Protein AF-A0A9N9IGQ6-F1 (afdb_monomer_lite)

Secondary structure (DSSP, 8-state):
--HHHHIIIIIHHHHHHHT--TTEEEEETTSPPHHHHHHHHHTT--TT---SEEEEETTTEEEEEE----TT--HHHHHHHHHHHHHHHHHHHHHHHHHH----

Foldseek 3Di:
DDPCCCCVPPVVVVVCVVPVDPQKDKDAQVDDAPLNVVVCVVDVDDPPLDFRIFMDRHPHQTAAGHHDDPPPPDPVVVVVNVVSRVVSNVSSVVVVCVVPNDDD

pLDDT: mean 76.98, std 13.42, range [45.66, 94.0]

Radius of gyration: 14.7 Å; chains: 1; bounding box: 30×37×49 Å

Sequence (104 aa):
MDEDTFVHRYCHSILEEIFSTANCKIVWANGESSTSKERRKSDDNKHGRKPDFRELFGEENEFIFGEIKPPRAPNNVINHALVKLGIFMKGSLDSLHKKFGYSP

Organism: NCBI:txid94023

Structure (mmCIF, N/CA/C/O backbone):
data_AF-A0A9N9IGQ6-F1
#
_entry.id   AF-A0A9N9IGQ6-F1
#
loop_
_atom_site.group_PDB
_atom_site.id
_atom_site.type_symbol
_atom_site.label_atom_id
_atom_site.label_alt_id
_atom_site.label_comp_id
_atom_site.label_asym_id
_atom_site.label_entity_id
_atom_site.label_seq_id
_atom_site.pdbx_PDB_ins_code
_atom_site.Cartn_x
_atom_site.Cartn_y
_atom_site.Cartn_z
_atom_site.occupancy
_atom_site.B_iso_or_equiv
_atom_site.auth_seq_id
_atom_site.auth_comp_id
_atom_site.auth_asym_id
_atom_site.auth_atom_id
_atom_site.pdbx_PDB_model_num
ATOM 1 N N . MET A 1 1 ? -0.076 -10.476 -23.089 1.00 54.91 1 MET A N 1
ATOM 2 C CA . MET A 1 1 ? -0.654 -10.162 -21.770 1.00 54.91 1 MET A CA 1
ATOM 3 C C . MET A 1 1 ? -0.135 -8.788 -21.416 1.00 54.91 1 MET A C 1
ATOM 5 O O . MET A 1 1 ? 1.078 -8.623 -21.438 1.00 54.91 1 MET A O 1
ATOM 9 N N . ASP A 1 2 ? -1.018 -7.806 -21.255 1.00 68.50 2 ASP A N 1
ATOM 10 C CA . ASP A 1 2 ? -0.601 -6.483 -20.785 1.00 68.50 2 ASP A CA 1
ATOM 11 C C . ASP A 1 2 ? -0.182 -6.541 -19.304 1.00 68.50 2 ASP A C 1
ATOM 13 O O . ASP A 1 2 ? -0.489 -7.501 -18.588 1.00 68.50 2 ASP A O 1
ATOM 17 N N . GLU A 1 3 ? 0.600 -5.547 -18.888 1.00 62.25 3 GLU A N 1
ATOM 18 C CA . GLU A 1 3 ? 1.160 -5.441 -17.537 1.00 62.25 3 GLU A CA 1
ATOM 19 C C . GLU A 1 3 ? 0.052 -5.404 -16.476 1.00 62.25 3 GLU A C 1
ATOM 21 O O . GLU A 1 3 ? 0.139 -6.121 -15.479 1.00 62.25 3 GLU A O 1
ATOM 26 N N . ASP A 1 4 ? -1.042 -4.693 -16.756 1.00 64.31 4 ASP A N 1
ATOM 27 C CA . ASP A 1 4 ? -2.213 -4.599 -15.880 1.00 64.31 4 ASP A CA 1
ATOM 28 C C . ASP A 1 4 ? -2.849 -5.974 -15.626 1.00 64.31 4 ASP A C 1
ATOM 30 O O . ASP A 1 4 ? -3.181 -6.316 -14.491 1.00 64.31 4 ASP A O 1
ATOM 34 N N . THR A 1 5 ? -2.959 -6.816 -16.654 1.00 65.56 5 THR A N 1
ATOM 35 C CA . THR A 1 5 ? -3.508 -8.174 -16.562 1.00 65.56 5 THR A CA 1
ATOM 36 C C . THR A 1 5 ? -2.588 -9.097 -15.767 1.00 65.56 5 THR A C 1
ATOM 38 O O . THR A 1 5 ? -3.077 -9.927 -14.994 1.00 65.56 5 THR A O 1
ATOM 41 N N . PHE A 1 6 ? -1.267 -8.971 -15.935 1.00 68.44 6 PHE A N 1
ATOM 42 C CA . PHE A 1 6 ? -0.299 -9.745 -15.156 1.00 68.44 6 PHE A CA 1
ATOM 43 C C . PHE A 1 6 ? -0.358 -9.366 -13.671 1.00 68.44 6 PHE A C 1
ATOM 45 O O . PHE A 1 6 ? -0.497 -10.243 -12.815 1.00 68.44 6 PHE A O 1
ATOM 52 N N . VAL A 1 7 ? -0.329 -8.064 -13.376 1.00 69.31 7 VAL A N 1
ATOM 53 C CA . VAL A 1 7 ? -0.391 -7.529 -12.013 1.00 69.31 7 VAL A CA 1
ATOM 54 C C . VAL A 1 7 ? -1.702 -7.925 -11.334 1.00 69.31 7 VAL A C 1
ATOM 56 O O . VAL A 1 7 ? -1.688 -8.485 -10.236 1.00 69.31 7 VAL A O 1
ATOM 59 N N . HIS A 1 8 ? -2.841 -7.724 -11.998 1.00 67.31 8 HIS A N 1
ATOM 60 C CA . HIS A 1 8 ? -4.135 -8.006 -11.387 1.00 67.31 8 HIS A CA 1
ATOM 61 C C . HIS A 1 8 ? -4.430 -9.496 -11.201 1.00 67.31 8 HIS A C 1
ATOM 63 O O . HIS A 1 8 ? -5.105 -9.840 -10.237 1.00 67.31 8 HIS A O 1
ATOM 69 N N . ARG A 1 9 ? -3.961 -10.394 -12.079 1.00 69.88 9 ARG A N 1
ATOM 70 C CA . ARG A 1 9 ? -4.264 -11.834 -11.943 1.00 69.88 9 ARG A CA 1
ATOM 71 C C . ARG A 1 9 ? -3.239 -12.591 -11.108 1.00 69.88 9 ARG A C 1
ATOM 73 O O . ARG A 1 9 ? -3.622 -13.403 -10.267 1.00 69.88 9 ARG A O 1
ATOM 80 N N . TYR A 1 10 ? -1.951 -12.343 -11.332 1.00 79.56 10 TYR A N 1
ATOM 81 C CA . TYR A 1 10 ? -0.893 -13.127 -10.696 1.00 79.56 10 TYR A CA 1
ATOM 82 C C . TYR A 1 10 ? -0.412 -12.490 -9.402 1.00 79.56 10 TYR A C 1
ATOM 84 O O . TYR A 1 10 ? -0.391 -13.163 -8.374 1.00 79.56 10 TYR A O 1
ATOM 92 N N . CYS A 1 11 ? -0.072 -11.197 -9.419 1.00 82.06 11 CYS A N 1
ATOM 93 C CA . CYS A 1 11 ? 0.409 -10.548 -8.202 1.00 82.06 11 CYS A CA 1
ATOM 94 C C . CYS A 1 11 ? -0.686 -10.493 -7.137 1.00 82.06 11 CYS A C 1
ATOM 96 O O . CYS A 1 11 ? -0.381 -10.713 -5.974 1.00 82.06 11 CYS A O 1
ATOM 98 N N . HIS A 1 12 ? -1.951 -10.276 -7.511 1.00 83.94 12 HIS A N 1
ATOM 99 C CA . HIS A 1 12 ? -3.044 -10.259 -6.537 1.00 83.94 12 HIS A CA 1
ATOM 100 C C . HIS A 1 12 ? -3.158 -11.557 -5.737 1.00 83.94 12 HIS A C 1
ATOM 102 O O . HIS A 1 12 ? -3.108 -11.495 -4.515 1.00 83.94 12 HIS A O 1
ATOM 108 N N . SER A 1 13 ? -3.221 -12.709 -6.411 1.00 84.50 13 SER A N 1
ATOM 109 C CA . SER A 1 13 ? -3.359 -14.015 -5.753 1.00 84.50 13 SER A CA 1
ATOM 110 C C . SER A 1 13 ? -2.175 -14.322 -4.827 1.00 84.50 13 SER A C 1
ATOM 112 O O . SER A 1 13 ? -2.361 -14.798 -3.713 1.00 84.50 13 SER A O 1
ATOM 114 N N . ILE A 1 14 ? -0.952 -13.995 -5.265 1.00 87.00 14 ILE A N 1
ATOM 115 C CA . ILE A 1 14 ? 0.265 -14.182 -4.459 1.00 87.00 14 ILE A CA 1
ATOM 116 C C . ILE A 1 14 ? 0.252 -13.268 -3.232 1.00 87.00 14 ILE A C 1
ATOM 118 O O . ILE A 1 14 ? 0.600 -13.695 -2.136 1.00 87.00 14 ILE A O 1
ATOM 122 N N . LEU A 1 15 ? -0.127 -11.999 -3.405 1.00 86.00 15 LEU A N 1
ATOM 123 C CA . LEU A 1 15 ? -0.197 -11.060 -2.292 1.00 86.00 15 LEU A CA 1
ATOM 124 C C . LEU A 1 15 ? -1.285 -11.483 -1.300 1.00 86.00 15 LEU A C 1
ATOM 12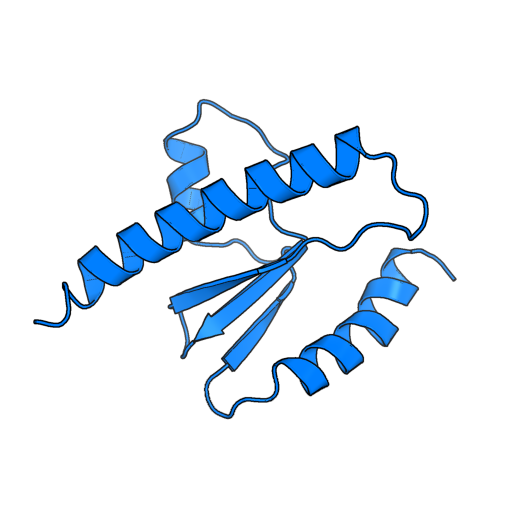6 O O . LEU A 1 15 ? -1.037 -11.433 -0.102 1.00 86.00 15 LEU A O 1
ATOM 130 N N . GLU A 1 16 ? -2.451 -11.931 -1.773 1.00 84.50 16 GLU A N 1
ATOM 131 C CA . GLU A 1 16 ? -3.496 -12.471 -0.897 1.00 84.50 16 GLU A CA 1
ATOM 132 C C . GLU A 1 16 ? -2.992 -13.666 -0.094 1.00 84.50 16 GLU A C 1
ATOM 134 O O . GLU A 1 16 ? -3.239 -13.709 1.101 1.00 84.50 16 GLU A O 1
ATOM 139 N N . GLU A 1 17 ? -2.235 -14.584 -0.697 1.00 86.50 17 GLU A N 1
ATOM 140 C CA . GLU A 1 17 ? -1.636 -15.714 0.020 1.00 86.50 17 GLU A CA 1
ATOM 141 C C . GLU A 1 17 ? -0.615 -15.258 1.078 1.00 86.50 17 GLU A C 1
ATOM 143 O O . GLU A 1 17 ? -0.688 -15.686 2.230 1.00 86.50 17 GLU A O 1
ATOM 148 N N . ILE A 1 18 ? 0.303 -14.351 0.721 1.00 84.62 18 ILE A N 1
ATOM 149 C CA . ILE A 1 18 ? 1.344 -13.834 1.631 1.00 84.62 18 ILE A CA 1
ATOM 150 C C . ILE A 1 18 ? 0.730 -13.079 2.815 1.00 84.62 18 ILE A C 1
ATOM 152 O O . ILE A 1 18 ? 1.192 -13.218 3.947 1.00 84.62 18 ILE A O 1
ATOM 156 N N . PHE A 1 19 ? -0.298 -12.274 2.551 1.00 79.38 19 PHE A N 1
ATOM 157 C CA . PHE A 1 19 ? -0.943 -11.407 3.534 1.00 79.38 19 PHE A CA 1
ATOM 158 C C . PHE A 1 19 ? -2.270 -11.978 4.052 1.00 79.38 19 PHE A C 1
ATOM 160 O O . PHE A 1 19 ? -3.050 -11.252 4.670 1.00 79.38 19 PHE A O 1
ATOM 167 N N . SER A 1 20 ? -2.530 -13.275 3.844 1.00 71.62 20 SER A N 1
ATOM 168 C CA . SER A 1 20 ? -3.749 -13.962 4.291 1.00 71.62 20 SER A CA 1
ATOM 169 C C . SER A 1 20 ? -3.793 -14.053 5.821 1.00 71.62 20 SER A C 1
ATOM 171 O O . SER A 1 20 ? -3.518 -15.090 6.426 1.00 71.62 20 SER A O 1
ATOM 173 N N . THR A 1 21 ? -4.179 -12.953 6.460 1.00 71.06 21 THR A N 1
ATO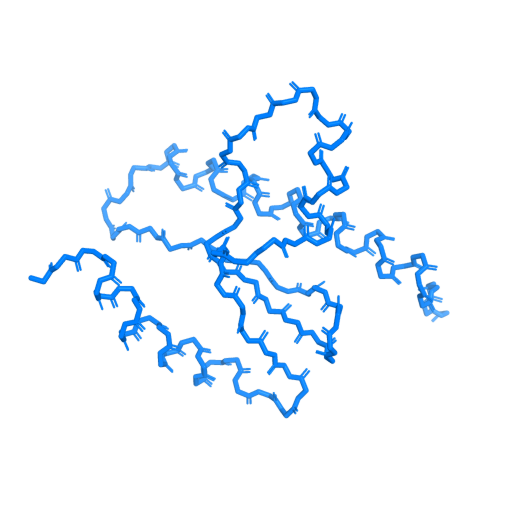M 174 C CA . THR A 1 21 ? -4.475 -12.861 7.888 1.00 71.06 21 THR A CA 1
ATOM 175 C C . THR A 1 21 ? -5.933 -12.449 8.050 1.00 71.06 21 THR A C 1
ATOM 177 O O . THR A 1 21 ? -6.414 -11.575 7.335 1.00 71.06 21 THR A O 1
ATOM 180 N N . ALA A 1 22 ? -6.643 -13.046 9.013 1.00 67.44 22 ALA A N 1
ATOM 181 C CA . ALA A 1 22 ? -8.100 -12.925 9.166 1.00 67.44 22 ALA A CA 1
ATOM 182 C C . ALA A 1 22 ? -8.647 -11.484 9.297 1.00 67.44 22 ALA A C 1
ATOM 184 O O . ALA A 1 22 ? -9.845 -11.277 9.135 1.00 67.44 22 ALA A O 1
ATOM 185 N N . ASN A 1 23 ? -7.787 -10.496 9.564 1.00 79.31 23 ASN A N 1
ATOM 186 C CA . ASN A 1 23 ? -8.164 -9.097 9.776 1.00 79.31 23 ASN A CA 1
ATOM 187 C C . ASN A 1 23 ? -7.490 -8.130 8.793 1.00 79.31 23 ASN A C 1
ATOM 189 O O . ASN A 1 23 ? -7.468 -6.925 9.052 1.00 79.31 23 ASN A O 1
ATOM 193 N N . CYS A 1 24 ? -6.925 -8.649 7.704 1.00 81.25 24 CYS A N 1
ATOM 194 C CA . CYS A 1 24 ? -6.200 -7.864 6.722 1.00 81.25 24 CYS A CA 1
ATOM 195 C C . CYS A 1 24 ? -6.890 -7.878 5.358 1.00 81.25 24 CYS A C 1
ATOM 197 O O . CYS A 1 24 ? -7.379 -8.910 4.903 1.00 81.25 24 CYS A O 1
ATOM 199 N N . LYS A 1 25 ? -6.914 -6.725 4.684 1.00 86.06 25 LYS A N 1
ATOM 200 C CA . LYS A 1 25 ? -7.474 -6.590 3.335 1.00 86.06 25 LYS A CA 1
ATOM 201 C C . LYS A 1 25 ? -6.534 -5.831 2.416 1.00 86.06 25 LYS A C 1
ATOM 203 O O . LYS A 1 25 ? -6.182 -4.684 2.691 1.00 86.06 25 LYS A O 1
ATOM 208 N N . ILE A 1 26 ? -6.229 -6.425 1.267 1.00 87.25 26 ILE A N 1
ATOM 209 C CA . ILE A 1 26 ? -5.485 -5.763 0.195 1.00 87.25 26 ILE A CA 1
ATOM 210 C C . ILE A 1 26 ? -6.421 -4.843 -0.590 1.00 87.25 26 ILE A C 1
ATOM 212 O O . ILE A 1 26 ? -7.513 -5.226 -1.015 1.00 87.25 26 ILE A O 1
ATOM 216 N N . VAL A 1 27 ? -5.976 -3.610 -0.809 1.00 85.56 27 VAL A N 1
ATOM 217 C CA . VAL A 1 27 ? -6.671 -2.593 -1.594 1.00 85.56 27 VAL A CA 1
ATOM 218 C C . VAL A 1 27 ? -5.717 -2.033 -2.641 1.00 85.56 27 VAL A C 1
ATOM 220 O O . VAL A 1 27 ? -4.717 -1.389 -2.324 1.00 85.56 27 VAL A O 1
ATOM 223 N N . TRP A 1 28 ? -6.057 -2.240 -3.909 1.00 85.44 28 TRP A N 1
ATOM 224 C CA . TRP A 1 28 ? -5.356 -1.634 -5.037 1.00 85.44 28 TRP A CA 1
ATOM 225 C C . TRP A 1 28 ? -5.597 -0.121 -5.085 1.00 85.44 28 TRP A C 1
ATOM 227 O O . TRP A 1 28 ? -6.683 0.375 -4.763 1.00 85.44 28 TRP A O 1
ATOM 237 N N . ALA A 1 29 ? -4.596 0.643 -5.517 1.00 69.56 29 ALA A N 1
ATOM 238 C CA . ALA A 1 29 ? -4.618 2.107 -5.473 1.00 69.56 29 ALA A CA 1
ATOM 239 C C . ALA A 1 29 ? -5.543 2.805 -6.484 1.00 69.56 29 ALA A C 1
ATOM 241 O O . ALA A 1 29 ? -5.590 4.041 -6.555 1.00 69.56 29 ALA A O 1
ATOM 242 N N . ASN A 1 30 ? -6.354 2.014 -7.181 1.00 63.50 30 ASN A N 1
ATOM 243 C CA . ASN A 1 30 ? -7.491 2.469 -7.973 1.00 63.50 30 ASN A CA 1
ATOM 244 C C . ASN A 1 30 ? -8.568 3.112 -7.069 1.00 63.50 30 ASN A C 1
ATOM 246 O O . ASN A 1 30 ? -9.345 3.943 -7.533 1.00 63.50 30 ASN A O 1
ATOM 250 N N . GLY A 1 31 ? -8.575 2.792 -5.765 1.00 53.66 31 GLY A N 1
ATOM 251 C CA . GLY A 1 31 ? -9.419 3.428 -4.749 1.00 53.66 31 GLY A CA 1
ATOM 252 C C . GLY A 1 31 ? -8.721 4.577 -4.011 1.00 53.66 31 GLY A C 1
ATOM 253 O O . GLY A 1 31 ? -7.564 4.469 -3.587 1.00 53.66 31 GLY A O 1
ATOM 254 N N . GLU A 1 32 ? -9.425 5.692 -3.805 1.00 52.84 32 GLU A N 1
ATOM 255 C CA . GLU A 1 32 ? -8.915 6.804 -2.998 1.00 52.84 32 GLU A CA 1
ATOM 256 C C . GLU A 1 32 ? -8.557 6.351 -1.565 1.00 52.84 32 GLU A C 1
ATOM 258 O O . GLU A 1 32 ? -9.332 5.663 -0.910 1.00 52.84 32 GLU A O 1
ATOM 263 N N . SER A 1 33 ? -7.364 6.712 -1.082 1.00 54.00 33 SER A N 1
ATOM 264 C CA . SER A 1 33 ? -6.928 6.532 0.316 1.00 54.00 33 SER A CA 1
ATOM 265 C C . SER A 1 33 ? -7.131 7.836 1.085 1.00 54.00 33 SER A C 1
ATOM 267 O O . SER A 1 33 ? -6.841 8.912 0.548 1.00 54.00 33 SER A O 1
ATOM 269 N N . SER A 1 34 ? -7.608 7.752 2.329 1.00 59.53 34 SER A N 1
ATOM 270 C CA . SER A 1 34 ? -7.719 8.882 3.263 1.00 59.53 34 SER A CA 1
ATOM 271 C C . SER A 1 34 ? -6.342 9.474 3.579 1.00 59.53 34 SER A C 1
ATOM 273 O O . SER A 1 34 ? -6.141 10.676 3.418 1.00 59.53 34 SER A O 1
ATOM 275 N N . THR A 1 35 ? -5.351 8.635 3.871 1.00 58.81 35 THR A N 1
ATOM 276 C CA . THR A 1 35 ? -3.955 9.019 4.149 1.00 58.81 35 THR A CA 1
ATOM 277 C C . THR A 1 35 ? -3.273 9.622 2.919 1.00 58.81 35 THR A C 1
ATOM 279 O O . TH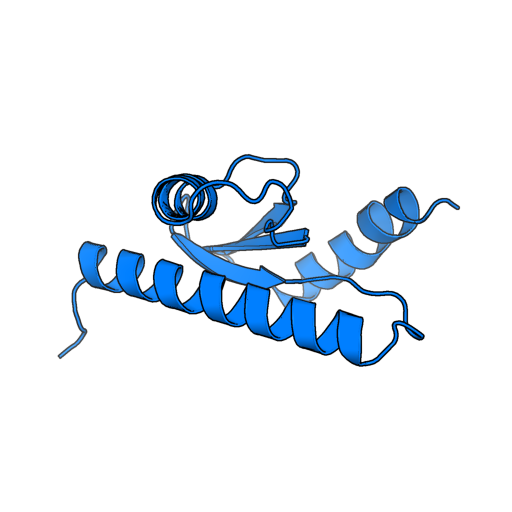R A 1 35 ? -2.528 10.600 3.010 1.00 58.81 35 THR A O 1
ATOM 282 N N . SER A 1 36 ? -3.583 9.105 1.725 1.00 56.38 36 SER A N 1
ATOM 283 C CA . SER A 1 36 ? -3.176 9.713 0.452 1.00 56.38 36 SER A CA 1
ATOM 284 C C . SER A 1 36 ? -3.857 11.064 0.208 1.00 56.38 36 SER A C 1
ATOM 286 O O . SER A 1 36 ? -3.237 11.964 -0.357 1.00 56.38 36 SER A O 1
ATOM 288 N N . LYS A 1 37 ? -5.123 11.247 0.610 1.00 62.19 37 LYS A N 1
ATOM 289 C CA . LYS A 1 37 ? -5.819 12.543 0.519 1.00 62.19 37 LYS A CA 1
ATOM 290 C C . LYS A 1 37 ? -5.225 13.571 1.477 1.00 62.19 37 LYS A C 1
ATOM 292 O O . LYS A 1 37 ? -4.970 14.692 1.049 1.00 62.19 37 LYS A O 1
ATOM 297 N N . GLU A 1 38 ? -4.988 13.207 2.733 1.00 60.09 38 GLU A N 1
ATOM 298 C CA . GLU A 1 38 ? -4.421 14.118 3.734 1.00 60.09 38 GLU A CA 1
ATOM 299 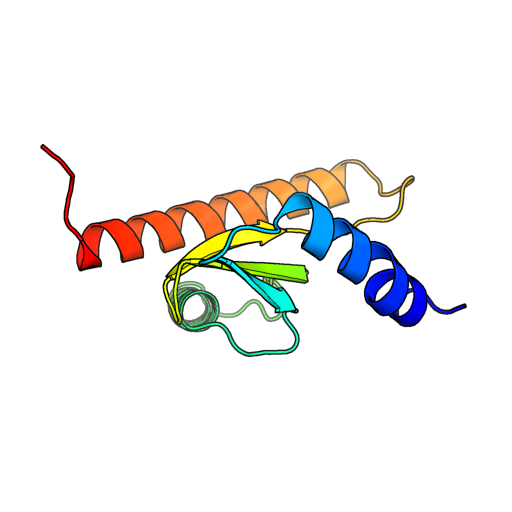C C . GLU A 1 38 ? -3.024 14.590 3.338 1.00 60.09 38 GLU A C 1
ATOM 301 O O . GLU A 1 38 ? -2.741 15.784 3.383 1.00 60.09 38 GLU A O 1
ATOM 306 N N . ARG A 1 39 ? -2.184 13.690 2.819 1.00 59.53 39 ARG A N 1
ATOM 307 C CA . ARG A 1 39 ? -0.853 14.071 2.331 1.00 59.53 39 ARG A CA 1
ATOM 308 C C . ARG A 1 39 ? -0.847 14.877 1.044 1.00 59.53 39 ARG A C 1
ATOM 310 O O . ARG A 1 39 ? 0.017 15.730 0.873 1.00 59.53 39 ARG A O 1
ATOM 317 N N . ARG A 1 40 ? -1.810 14.649 0.146 1.00 56.03 40 ARG A N 1
ATOM 318 C CA . ARG A 1 40 ? -1.999 15.507 -1.036 1.00 56.03 40 ARG A CA 1
ATOM 319 C C . ARG A 1 40 ? -2.345 16.949 -0.661 1.00 56.03 40 ARG A C 1
ATOM 321 O O . ARG A 1 40 ? -2.100 17.832 -1.468 1.00 56.03 40 ARG A O 1
ATOM 328 N N . LYS A 1 41 ? -2.920 17.183 0.523 1.00 55.75 41 LYS A N 1
ATOM 329 C CA . LYS A 1 41 ? -3.203 18.536 1.024 1.00 55.75 41 LYS A CA 1
ATOM 330 C C . LYS A 1 41 ? -1.978 19.209 1.646 1.00 55.75 41 LYS A C 1
ATOM 332 O O . LYS A 1 41 ? -1.936 20.430 1.668 1.00 55.75 41 LYS A O 1
ATOM 337 N N . SER A 1 42 ? -1.019 18.440 2.172 1.00 55.44 42 SER A N 1
ATOM 338 C CA . SER A 1 42 ? 0.185 18.985 2.818 1.00 55.44 42 SER A CA 1
ATOM 339 C C . SER A 1 42 ? 1.351 19.229 1.857 1.00 55.44 42 SER A C 1
ATOM 341 O O . SER A 1 42 ? 2.186 20.079 2.133 1.00 55.44 42 SER A O 1
ATOM 343 N N . ASP A 1 43 ? 1.432 18.467 0.764 1.00 51.69 43 ASP A N 1
ATOM 344 C CA . ASP A 1 43 ? 2.396 18.688 -0.319 1.00 51.69 43 ASP A CA 1
ATOM 345 C C . ASP A 1 43 ? 1.663 19.367 -1.481 1.00 51.69 43 ASP A C 1
ATOM 347 O O . ASP A 1 43 ? 0.784 18.738 -2.069 1.00 51.69 43 ASP A O 1
ATOM 351 N N . ASP A 1 44 ? 2.030 20.610 -1.813 1.00 49.44 44 ASP A N 1
ATOM 352 C CA . ASP A 1 44 ? 1.523 21.443 -2.924 1.00 49.44 44 ASP A CA 1
ATOM 353 C C . ASP A 1 44 ? 1.543 20.721 -4.295 1.00 49.44 44 ASP A C 1
ATOM 355 O O . ASP A 1 44 ? 2.358 20.991 -5.174 1.00 49.44 44 ASP A O 1
ATOM 359 N N . ASN A 1 45 ? 0.615 19.786 -4.505 1.00 46.12 45 ASN A N 1
ATOM 360 C CA . ASN A 1 45 ? 0.404 19.014 -5.726 1.00 46.12 45 ASN A CA 1
ATOM 361 C C . ASN A 1 45 ? 1.612 18.221 -6.258 1.00 46.12 45 ASN A C 1
ATOM 363 O O . ASN A 1 45 ? 2.400 18.706 -7.066 1.00 46.12 45 ASN A O 1
ATOM 367 N N . LYS A 1 46 ? 1.606 16.900 -6.025 1.00 49.88 46 LYS A N 1
ATOM 368 C CA . LYS A 1 46 ? 2.037 15.935 -7.059 1.00 49.88 46 LYS A CA 1
ATOM 369 C C . LYS A 1 46 ? 1.039 14.782 -7.186 1.00 49.88 46 LYS A C 1
ATOM 371 O O . LYS A 1 46 ? 1.092 13.796 -6.448 1.00 49.88 46 LYS A O 1
ATOM 376 N N . HIS A 1 47 ? 0.134 14.909 -8.162 1.00 45.66 47 HIS A N 1
ATOM 377 C CA . HIS A 1 47 ? -0.508 13.767 -8.821 1.00 45.66 47 HIS A CA 1
ATOM 378 C C . HIS A 1 47 ? 0.601 12.777 -9.223 1.00 45.66 47 HIS A C 1
ATOM 380 O O . HIS A 1 47 ? 1.468 13.129 -10.014 1.00 45.66 47 HIS A O 1
ATOM 386 N N . GLY A 1 48 ? 0.634 11.581 -8.627 1.00 49.81 48 GLY A N 1
ATOM 387 C CA . GLY A 1 48 ? 1.637 10.552 -8.955 1.00 49.81 48 GLY A CA 1
ATOM 388 C C . GLY A 1 48 ? 2.235 9.805 -7.762 1.00 49.81 48 GLY A C 1
ATOM 389 O O . GLY A 1 48 ? 2.905 8.792 -7.937 1.00 49.81 48 GLY A O 1
ATOM 390 N N . ARG A 1 49 ? 1.972 10.245 -6.530 1.00 62.62 49 ARG A N 1
ATOM 391 C CA . ARG A 1 49 ? 2.416 9.537 -5.322 1.00 62.62 49 ARG A CA 1
ATOM 392 C C . ARG A 1 49 ? 1.304 8.663 -4.753 1.00 62.62 49 ARG A C 1
ATOM 394 O O . ARG A 1 49 ? 0.876 8.894 -3.636 1.00 62.62 49 ARG A O 1
ATOM 401 N N . LYS A 1 50 ? 0.775 7.702 -5.500 1.00 76.88 50 LYS A N 1
ATOM 402 C CA . LYS A 1 50 ? 0.003 6.620 -4.868 1.00 76.88 50 LYS A CA 1
ATOM 403 C C . LYS A 1 50 ? 0.905 5.383 -4.771 1.00 76.88 50 LYS A C 1
ATOM 405 O O . LYS A 1 50 ? 1.747 5.228 -5.660 1.00 76.88 50 LYS A O 1
ATOM 410 N N . PRO A 1 51 ? 0.811 4.594 -3.686 1.00 85.00 51 PRO A N 1
ATOM 411 C CA . PRO A 1 51 ? 1.320 3.223 -3.686 1.00 85.00 51 PRO A CA 1
ATOM 412 C C . PRO A 1 51 ? 0.591 2.420 -4.779 1.00 85.00 51 PRO A C 1
ATOM 414 O O . PRO A 1 51 ? -0.471 2.867 -5.196 1.00 85.00 51 PRO A O 1
ATOM 417 N N . ASP A 1 52 ? 1.082 1.267 -5.228 1.00 85.62 52 ASP A N 1
ATOM 418 C CA . ASP A 1 52 ? 0.328 0.401 -6.158 1.00 85.62 52 ASP A CA 1
ATOM 419 C C . ASP A 1 52 ? -0.780 -0.364 -5.411 1.00 85.62 52 ASP A C 1
ATOM 421 O O . ASP A 1 52 ? -1.912 -0.498 -5.886 1.00 85.62 52 ASP A O 1
ATOM 425 N N . PHE A 1 53 ? -0.489 -0.783 -4.178 1.00 86.38 53 PHE A N 1
ATOM 426 C CA . PHE A 1 53 ? -1.465 -1.361 -3.260 1.00 86.38 53 PHE A CA 1
ATOM 427 C C . PHE A 1 53 ? -1.188 -0.956 -1.812 1.00 86.38 53 PHE A C 1
ATOM 429 O O . PHE A 1 53 ? -0.105 -0.484 -1.453 1.00 86.38 53 PHE A O 1
ATOM 436 N N . ARG A 1 54 ? -2.194 -1.149 -0.968 1.00 88.38 54 ARG A N 1
ATOM 437 C CA . ARG A 1 54 ? -2.107 -0.997 0.481 1.00 88.38 54 ARG A CA 1
ATOM 438 C C . ARG A 1 54 ? -2.842 -2.130 1.172 1.00 88.38 54 ARG A C 1
ATOM 440 O O . ARG A 1 54 ? -3.753 -2.712 0.591 1.00 88.38 54 ARG A O 1
ATOM 447 N N . GLU A 1 55 ? -2.476 -2.397 2.409 1.00 87.12 55 GLU A N 1
ATOM 448 C CA . GLU A 1 55 ? -3.159 -3.354 3.265 1.00 87.12 55 GLU A CA 1
ATOM 449 C C . GLU A 1 55 ? -3.821 -2.618 4.422 1.00 87.12 55 GLU A C 1
ATOM 451 O O . GLU A 1 55 ? -3.216 -1.746 5.057 1.00 87.12 55 GLU A O 1
ATOM 456 N N . LEU A 1 56 ? -5.079 -2.962 4.661 1.00 87.62 56 LEU A N 1
ATOM 457 C CA . LEU A 1 56 ? -5.878 -2.451 5.759 1.00 87.62 56 LEU A CA 1
ATOM 458 C C . LEU A 1 56 ? -5.923 -3.494 6.864 1.00 87.62 56 LEU A C 1
ATOM 460 O O . LEU A 1 56 ? -6.273 -4.636 6.592 1.00 87.62 56 LEU A O 1
ATOM 464 N N . PHE A 1 57 ? -5.626 -3.082 8.091 1.00 83.44 57 PHE A N 1
ATOM 465 C CA . PHE A 1 57 ? -5.947 -3.829 9.297 1.00 83.44 57 PHE A CA 1
ATOM 466 C C . PHE A 1 57 ? -7.317 -3.374 9.828 1.00 83.44 57 PHE A C 1
ATOM 468 O O . PHE A 1 57 ? -7.532 -2.196 10.143 1.00 83.44 57 PHE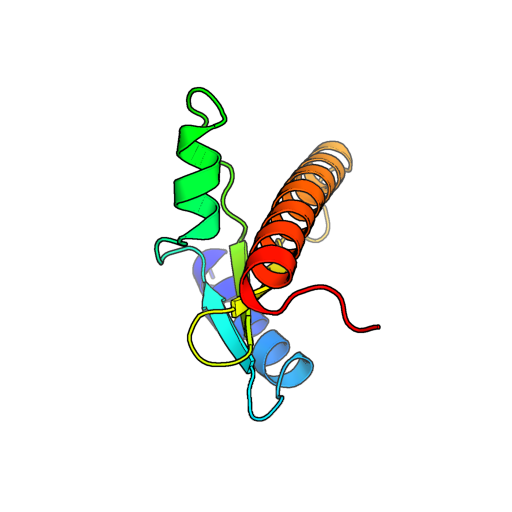 A O 1
ATOM 475 N N . GLY A 1 58 ? -8.270 -4.299 9.916 1.00 82.12 58 GLY A N 1
ATOM 476 C CA . GLY A 1 58 ? -9.683 -3.948 10.071 1.00 82.12 58 GLY A CA 1
ATOM 477 C C . GLY A 1 58 ? -10.223 -3.218 8.831 1.00 82.12 58 GLY A C 1
ATOM 478 O O . GLY A 1 58 ? -9.781 -3.472 7.713 1.00 82.12 58 GLY A O 1
ATOM 479 N N . GLU A 1 59 ? -11.184 -2.305 9.007 1.00 74.19 59 GLU A N 1
ATOM 480 C CA . GLU A 1 59 ? -11.867 -1.667 7.864 1.00 74.19 59 GLU A CA 1
ATOM 481 C C . GLU A 1 59 ? -11.160 -0.422 7.300 1.00 74.19 59 GLU A C 1
ATOM 483 O O . GLU A 1 59 ? -11.401 -0.045 6.155 1.00 74.19 59 GLU A O 1
ATOM 488 N N . GLU A 1 60 ? -10.278 0.224 8.070 1.00 79.44 60 GLU A N 1
ATOM 489 C CA . GLU A 1 60 ? -9.810 1.583 7.743 1.00 79.44 60 GLU A CA 1
ATOM 490 C C . GLU A 1 60 ? -8.347 1.890 8.097 1.00 79.44 60 GLU A C 1
ATOM 492 O O . GLU A 1 60 ? -7.831 2.936 7.701 1.00 79.44 60 GLU A O 1
ATOM 497 N N . ASN A 1 61 ? -7.653 1.010 8.824 1.00 85.44 61 ASN A N 1
ATOM 498 C CA . ASN A 1 61 ? -6.306 1.303 9.316 1.00 85.44 61 ASN A CA 1
ATOM 499 C C . ASN A 1 61 ? -5.258 0.823 8.309 1.00 85.44 61 ASN A C 1
ATOM 501 O O . ASN A 1 61 ? -4.951 -0.362 8.240 1.00 85.44 61 ASN A O 1
ATOM 505 N N . GLU A 1 62 ? -4.699 1.739 7.524 1.00 86.88 62 GLU A N 1
ATOM 506 C CA . GLU A 1 62 ? -3.625 1.411 6.584 1.00 86.88 62 GLU A CA 1
ATOM 507 C C . GLU A 1 62 ? -2.342 1.035 7.346 1.00 86.88 62 GLU A C 1
ATOM 509 O O . GLU A 1 62 ? -1.841 1.816 8.158 1.00 86.88 62 GLU A O 1
ATOM 514 N N . PHE A 1 63 ? -1.795 -0.154 7.092 1.00 81.44 63 PHE A N 1
ATOM 515 C CA . PHE A 1 63 ? -0.611 -0.648 7.808 1.00 81.44 63 PHE A CA 1
ATOM 516 C C . PHE A 1 63 ? 0.557 -0.985 6.873 1.00 81.44 63 PHE A C 1
ATOM 518 O O . PHE A 1 63 ? 1.702 -0.657 7.182 1.00 81.44 63 PHE A O 1
ATOM 525 N N . ILE A 1 64 ? 0.281 -1.558 5.697 1.00 87.38 64 ILE A N 1
ATOM 526 C CA . ILE A 1 64 ? 1.298 -1.894 4.688 1.00 87.38 64 ILE A CA 1
ATOM 527 C C . ILE A 1 64 ? 1.009 -1.147 3.387 1.00 87.38 64 ILE A C 1
ATOM 529 O O . ILE A 1 64 ? -0.139 -0.919 3.009 1.00 87.38 64 ILE A O 1
ATOM 533 N N . PHE A 1 65 ? 2.077 -0.767 2.690 1.00 88.69 65 PHE A N 1
ATOM 534 C CA . PHE A 1 65 ? 2.041 -0.118 1.385 1.00 88.69 65 PHE A CA 1
ATOM 535 C C . PHE A 1 65 ? 3.050 -0.804 0.473 1.00 88.69 65 PHE A C 1
ATOM 537 O O . PHE A 1 65 ? 4.168 -1.086 0.908 1.00 88.69 65 PHE A O 1
ATOM 544 N N . GLY A 1 66 ? 2.682 -1.032 -0.784 1.00 89.31 66 GLY A N 1
ATOM 545 C CA . GLY A 1 66 ? 3.535 -1.741 -1.727 1.00 89.31 66 GLY A CA 1
ATOM 546 C C . GLY A 1 66 ? 3.582 -1.109 -3.108 1.00 89.31 66 GLY A C 1
ATOM 547 O O . GLY A 1 66 ? 2.657 -0.427 -3.546 1.00 89.31 66 GLY A O 1
ATOM 548 N N . GLU A 1 67 ? 4.703 -1.349 -3.778 1.00 89.31 67 GLU A N 1
ATOM 549 C CA . GLU A 1 67 ? 4.968 -0.976 -5.162 1.00 89.31 67 GLU A CA 1
ATOM 550 C C . GLU A 1 67 ? 5.387 -2.226 -5.921 1.00 89.31 67 GLU A C 1
ATOM 552 O O . GLU A 1 67 ? 6.248 -2.976 -5.459 1.00 89.31 67 GLU A O 1
ATOM 557 N N . ILE A 1 68 ? 4.819 -2.421 -7.101 1.00 86.44 68 ILE A N 1
ATOM 558 C CA . ILE A 1 68 ? 5.208 -3.479 -8.022 1.00 86.44 68 ILE A CA 1
ATOM 559 C C . ILE A 1 68 ? 6.063 -2.828 -9.102 1.00 86.44 68 ILE A C 1
ATOM 561 O O . ILE A 1 68 ? 5.740 -1.761 -9.632 1.00 86.44 68 ILE A O 1
ATOM 565 N N . LYS A 1 69 ? 7.215 -3.433 -9.384 1.00 86.88 69 LYS A N 1
ATOM 566 C CA . LYS A 1 69 ? 8.143 -2.957 -10.409 1.00 86.88 69 LYS A CA 1
ATOM 567 C C . LYS A 1 69 ? 8.599 -4.126 -11.276 1.00 86.88 69 LYS A C 1
ATOM 569 O O . LYS A 1 69 ? 8.749 -5.234 -10.758 1.00 86.88 69 LYS A O 1
ATOM 574 N N . PRO A 1 70 ? 8.861 -3.893 -12.573 1.00 84.19 70 PRO A N 1
ATOM 575 C CA . PRO A 1 70 ? 9.433 -4.917 -13.433 1.00 84.19 70 PRO A CA 1
ATOM 576 C C . PRO A 1 70 ? 10.766 -5.444 -12.875 1.00 84.19 70 PRO A C 1
ATOM 578 O O . PRO A 1 70 ? 11.531 -4.663 -12.305 1.00 84.19 70 PRO A O 1
ATOM 581 N N . PRO A 1 71 ? 11.130 -6.718 -13.120 1.00 81.88 71 PRO A N 1
ATOM 582 C CA . PRO A 1 71 ? 12.376 -7.311 -12.614 1.00 81.88 71 PRO A CA 1
ATOM 583 C C . PRO A 1 71 ? 13.662 -6.576 -13.020 1.00 81.88 71 PRO A C 1
ATOM 585 O O . PRO A 1 71 ? 14.702 -6.747 -12.396 1.00 81.88 71 PRO A O 1
ATOM 588 N N . ARG A 1 72 ? 13.606 -5.778 -14.094 1.00 88.06 72 ARG A N 1
ATOM 589 C CA . ARG A 1 72 ? 14.731 -4.994 -14.630 1.00 88.06 72 ARG A CA 1
ATOM 590 C C . ARG A 1 72 ? 14.536 -3.488 -14.452 1.00 88.06 72 ARG A C 1
ATOM 592 O O . ARG A 1 72 ? 15.120 -2.704 -15.197 1.00 88.06 72 ARG A O 1
ATOM 599 N N . ALA A 1 73 ? 13.682 -3.080 -13.513 1.00 88.19 73 ALA A N 1
ATOM 600 C CA . ALA A 1 73 ? 13.506 -1.674 -13.192 1.00 88.19 73 ALA A CA 1
ATOM 601 C C . ALA A 1 73 ? 14.860 -1.061 -12.783 1.00 88.19 73 ALA A C 1
ATOM 603 O O . ALA A 1 73 ? 15.587 -1.667 -11.993 1.00 88.19 73 ALA A O 1
ATOM 604 N N . PRO A 1 74 ? 15.227 0.124 -13.299 1.00 94.00 74 PRO A N 1
ATOM 605 C CA . PRO A 1 74 ? 16.498 0.725 -12.935 1.00 94.00 74 PRO A CA 1
ATOM 606 C C . PRO A 1 74 ? 16.502 1.183 -11.466 1.00 94.00 74 PRO A C 1
ATOM 608 O O . PRO A 1 74 ? 15.469 1.559 -10.906 1.00 94.00 74 PRO A O 1
ATOM 611 N N . ASN A 1 75 ? 17.681 1.202 -10.839 1.00 93.38 75 ASN A N 1
ATOM 612 C CA . ASN A 1 75 ? 17.828 1.479 -9.402 1.00 93.38 75 ASN A CA 1
ATOM 613 C C . ASN A 1 75 ? 17.244 2.830 -8.967 1.00 93.38 75 ASN A C 1
ATOM 615 O O . ASN A 1 75 ? 16.723 2.947 -7.863 1.00 93.38 75 ASN A O 1
ATOM 619 N N . ASN A 1 76 ? 17.299 3.856 -9.818 1.00 92.00 76 ASN A N 1
ATOM 620 C CA . ASN A 1 76 ? 16.699 5.156 -9.510 1.00 92.00 76 ASN A CA 1
ATOM 621 C C . ASN A 1 76 ? 15.169 5.068 -9.356 1.00 92.00 76 ASN A C 1
ATOM 623 O O . ASN A 1 76 ? 14.61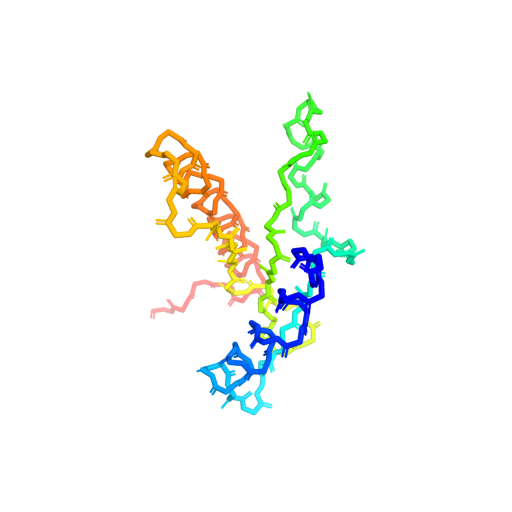3 5.736 -8.487 1.00 92.00 76 ASN A O 1
ATOM 627 N N . VAL A 1 77 ? 14.499 4.223 -10.148 1.00 88.19 77 VAL A N 1
ATOM 628 C CA . VAL A 1 77 ? 13.054 3.970 -10.058 1.00 88.19 77 VAL A CA 1
ATOM 629 C C . VAL A 1 77 ? 12.727 3.235 -8.760 1.00 88.19 77 VAL A C 1
ATOM 631 O O . VAL A 1 77 ? 11.811 3.639 -8.044 1.00 88.19 77 VAL A O 1
ATOM 634 N N . ILE A 1 78 ? 13.508 2.205 -8.421 1.00 90.12 78 ILE A N 1
ATOM 635 C CA . ILE A 1 78 ? 13.347 1.442 -7.175 1.00 90.12 78 ILE A CA 1
ATOM 636 C C . ILE A 1 78 ? 13.552 2.355 -5.960 1.00 90.12 78 ILE A C 1
ATOM 638 O O . ILE A 1 78 ? 12.696 2.421 -5.082 1.00 90.12 78 ILE A O 1
ATOM 642 N N . ASN A 1 79 ? 14.637 3.131 -5.936 1.00 91.12 79 ASN A N 1
ATOM 643 C CA . ASN A 1 79 ? 14.937 4.051 -4.838 1.00 91.12 79 ASN A CA 1
ATOM 644 C C . ASN A 1 79 ? 13.843 5.110 -4.667 1.00 91.12 79 ASN A C 1
ATOM 646 O O . ASN A 1 79 ? 13.448 5.420 -3.543 1.00 91.12 79 ASN A O 1
ATOM 650 N N . HIS A 1 80 ? 13.312 5.642 -5.771 1.00 88.38 80 HIS A N 1
ATOM 651 C CA . HIS A 1 80 ? 12.198 6.584 -5.716 1.00 88.38 80 HIS A CA 1
ATOM 652 C C . HIS A 1 80 ? 10.935 5.946 -5.118 1.00 88.38 80 HIS A C 1
ATOM 654 O O . HIS A 1 80 ? 10.264 6.564 -4.288 1.00 88.38 80 HIS A O 1
ATOM 660 N N . ALA A 1 81 ? 10.629 4.702 -5.502 1.00 88.88 81 ALA A N 1
ATOM 661 C CA . ALA A 1 81 ? 9.516 3.937 -4.950 1.00 88.88 81 ALA A CA 1
ATOM 662 C C . ALA A 1 81 ? 9.686 3.690 -3.440 1.00 88.88 81 ALA A C 1
ATOM 664 O O . ALA A 1 81 ? 8.751 3.931 -2.679 1.00 88.88 81 ALA A O 1
ATOM 665 N N . LEU A 1 82 ? 10.886 3.318 -2.987 1.00 90.44 82 LEU A N 1
ATOM 666 C CA . LEU A 1 82 ? 11.184 3.102 -1.566 1.00 90.44 82 LEU A CA 1
ATOM 667 C C . LEU A 1 82 ? 11.024 4.378 -0.731 1.00 90.44 82 LEU A C 1
ATOM 669 O O . LEU A 1 82 ? 10.377 4.349 0.314 1.00 90.44 82 LEU A O 1
ATOM 673 N N . VAL A 1 83 ? 11.546 5.516 -1.204 1.00 90.06 83 VAL A N 1
ATOM 674 C CA . VAL A 1 83 ? 11.365 6.811 -0.520 1.00 90.06 83 VAL A CA 1
ATOM 675 C C . VAL A 1 83 ? 9.881 7.172 -0.431 1.00 90.06 83 VAL A C 1
ATOM 677 O O . VAL A 1 83 ? 9.406 7.595 0.624 1.00 90.06 83 VAL A O 1
ATOM 680 N N . LYS A 1 84 ? 9.128 6.967 -1.518 1.00 86.69 84 LYS A N 1
ATOM 681 C CA . LYS A 1 84 ? 7.676 7.181 -1.544 1.00 86.69 84 LYS A CA 1
ATOM 682 C C . LYS A 1 84 ? 6.964 6.308 -0.502 1.00 86.69 84 LYS A C 1
ATOM 684 O O . LYS A 1 84 ? 6.169 6.838 0.273 1.00 86.69 84 LYS A O 1
ATOM 689 N N . LEU A 1 85 ? 7.262 5.008 -0.454 1.00 89.12 85 LEU A N 1
ATOM 690 C CA . LEU A 1 85 ? 6.679 4.074 0.515 1.00 89.12 85 LEU A CA 1
ATOM 691 C C . LEU A 1 85 ? 7.016 4.454 1.960 1.00 89.12 85 LEU A C 1
ATOM 693 O O . LEU A 1 85 ? 6.116 4.498 2.796 1.00 89.12 85 LEU A O 1
ATOM 697 N N . GLY A 1 86 ? 8.271 4.816 2.240 1.00 88.38 86 GLY A N 1
ATOM 698 C CA . GLY A 1 86 ? 8.695 5.253 3.572 1.00 88.38 86 GLY A CA 1
ATOM 699 C C . GLY A 1 86 ? 7.941 6.494 4.054 1.00 88.38 86 GLY A C 1
ATOM 700 O O . GLY A 1 86 ? 7.525 6.561 5.213 1.00 88.38 86 GLY A O 1
ATOM 701 N N . ILE A 1 87 ? 7.675 7.448 3.152 1.00 86.25 87 ILE A N 1
ATOM 702 C CA . ILE A 1 87 ? 6.795 8.579 3.454 1.00 86.25 87 ILE A CA 1
ATOM 703 C C . ILE A 1 87 ? 5.412 8.045 3.834 1.00 86.25 87 ILE A C 1
ATOM 705 O O . ILE A 1 87 ? 4.966 8.327 4.945 1.00 86.25 87 ILE A O 1
ATOM 709 N N . PHE A 1 88 ? 4.754 7.247 2.984 1.00 84.56 88 PHE A N 1
ATOM 710 C CA . PHE A 1 88 ? 3.416 6.705 3.268 1.00 84.56 88 PHE A CA 1
ATOM 711 C C . PHE A 1 88 ? 3.328 6.017 4.627 1.00 84.56 88 PHE A C 1
ATOM 713 O O . PHE A 1 88 ? 2.542 6.463 5.467 1.00 84.56 88 PHE A O 1
ATOM 720 N N . MET A 1 89 ? 4.212 5.055 4.877 1.00 87.06 89 MET A N 1
ATOM 721 C CA . MET A 1 89 ? 4.283 4.306 6.130 1.00 87.06 89 MET A CA 1
ATOM 722 C C . MET A 1 89 ? 4.405 5.227 7.343 1.00 87.06 89 MET A C 1
ATOM 724 O O . MET A 1 89 ? 3.626 5.084 8.281 1.00 87.06 89 MET A O 1
ATOM 728 N N . LYS A 1 90 ? 5.285 6.240 7.297 1.00 87.81 90 LYS A N 1
ATOM 729 C CA . LYS A 1 90 ? 5.442 7.197 8.404 1.00 87.81 90 LYS A CA 1
ATOM 730 C C . LYS A 1 90 ? 4.123 7.872 8.783 1.00 87.81 90 LYS A C 1
ATOM 732 O O . LYS A 1 90 ? 3.771 7.928 9.947 1.00 87.81 90 LYS A O 1
ATOM 737 N N . GLY A 1 91 ? 3.398 8.405 7.806 1.00 84.31 91 GLY A N 1
ATOM 738 C CA . GLY A 1 91 ? 2.170 9.153 8.119 1.00 84.31 91 GLY A CA 1
ATOM 739 C C . GLY A 1 91 ? 0.987 8.254 8.433 1.00 84.31 91 GLY A C 1
ATOM 740 O O . GLY A 1 91 ? 0.116 8.673 9.180 1.00 84.31 91 GLY A O 1
ATOM 741 N N . SER A 1 92 ? 0.978 7.016 7.930 1.00 85.94 92 SER A N 1
ATOM 742 C CA . SER A 1 92 ? 0.023 6.027 8.421 1.00 85.94 92 SER A CA 1
ATOM 743 C C . SER A 1 92 ? 0.278 5.721 9.891 1.00 85.94 92 SER A C 1
ATOM 745 O O . SER A 1 92 ? -0.642 5.779 10.696 1.00 85.94 92 SER A O 1
ATOM 747 N N . LEU A 1 93 ? 1.543 5.511 10.263 1.00 87.06 93 LEU A N 1
ATOM 748 C CA . LEU A 1 93 ? 1.949 5.315 11.650 1.00 87.06 93 LEU A CA 1
ATOM 749 C C . LEU A 1 93 ? 1.587 6.522 12.531 1.00 87.06 93 LEU A C 1
ATOM 751 O O . LEU A 1 93 ? 0.999 6.336 13.592 1.00 87.06 93 LEU A O 1
ATOM 755 N N . ASP A 1 94 ? 1.846 7.751 12.070 1.00 87.56 94 ASP A N 1
ATOM 756 C CA . ASP A 1 94 ? 1.439 8.975 12.774 1.00 87.56 94 ASP A CA 1
ATOM 757 C C . ASP A 1 94 ? -0.087 9.017 13.000 1.00 87.56 94 ASP A C 1
ATOM 759 O O . ASP A 1 94 ? -0.550 9.404 14.076 1.00 87.56 94 ASP A O 1
ATOM 763 N N . SER A 1 95 ? -0.886 8.603 12.010 1.00 85.06 95 SER A N 1
ATOM 764 C CA . SER A 1 95 ? -2.348 8.520 12.124 1.00 85.06 95 SER A CA 1
ATOM 765 C C . SER A 1 95 ? -2.805 7.417 13.082 1.00 85.06 95 SER A C 1
ATOM 767 O O . SER A 1 95 ? -3.721 7.642 13.875 1.00 85.06 95 SER A O 1
ATOM 769 N N . LEU A 1 96 ? -2.150 6.254 13.071 1.00 87.06 96 LEU A N 1
ATOM 770 C CA . LEU A 1 96 ? -2.427 5.167 14.014 1.00 87.06 96 LEU A CA 1
ATOM 771 C C . LEU A 1 96 ? -2.097 5.579 15.449 1.00 87.06 96 LEU A C 1
ATOM 773 O O . LEU A 1 96 ? -2.920 5.368 16.336 1.00 87.06 96 LEU A O 1
ATOM 777 N N . HIS A 1 97 ? -0.960 6.241 15.674 1.00 87.19 97 HIS A N 1
ATOM 778 C CA . HIS A 1 97 ? -0.599 6.778 16.987 1.00 87.19 97 HIS A CA 1
ATOM 779 C C . HIS A 1 97 ? -1.615 7.805 17.489 1.00 87.19 97 HIS A C 1
ATOM 781 O O . HIS A 1 97 ? -1.978 7.786 18.660 1.00 87.19 97 HIS A O 1
ATOM 787 N N . LYS A 1 98 ? -2.122 8.687 16.619 1.00 85.94 98 LYS A N 1
ATOM 788 C CA . LYS A 1 98 ? -3.190 9.627 17.002 1.00 85.94 98 LYS A CA 1
ATOM 789 C C . LYS A 1 98 ? -4.480 8.914 17.405 1.00 85.94 98 LYS A C 1
ATOM 791 O O . LYS A 1 98 ? -5.182 9.401 18.284 1.00 85.94 98 LYS A O 1
ATOM 796 N N . LYS A 1 99 ? -4.802 7.797 16.750 1.00 86.00 99 LYS A N 1
ATOM 797 C CA . LYS A 1 99 ? -6.049 7.055 16.966 1.00 86.00 99 LYS A CA 1
ATOM 798 C C . LYS A 1 99 ? -6.002 6.150 18.195 1.00 86.00 99 LYS A C 1
ATOM 800 O O . LYS A 1 99 ? -6.970 6.106 18.945 1.00 86.00 99 LYS A O 1
ATOM 805 N N . PHE A 1 100 ? -4.904 5.427 18.385 1.00 87.06 100 PHE A N 1
ATOM 806 C CA . PHE A 1 100 ? -4.782 4.386 19.409 1.00 87.06 100 PHE A CA 1
ATOM 807 C C . PHE A 1 100 ? -3.859 4.771 20.573 1.00 87.06 100 PHE A C 1
ATOM 809 O O . PHE A 1 100 ? -3.812 4.060 21.572 1.00 87.06 100 PHE A O 1
ATOM 816 N N . GLY A 1 101 ? -3.158 5.904 20.475 1.00 82.50 101 GLY A N 1
ATOM 817 C CA . GLY A 1 101 ? -2.133 6.308 21.432 1.00 82.50 101 GLY A CA 1
ATOM 818 C C . GLY A 1 101 ? -0.816 5.554 21.237 1.00 82.50 101 GLY A C 1
ATOM 819 O O . GLY A 1 101 ? -0.656 4.748 20.319 1.00 82.50 101 GLY A O 1
ATOM 820 N N . TYR A 1 102 ? 0.143 5.834 22.117 1.00 72.00 102 TYR A N 1
ATOM 821 C CA . TYR A 1 102 ? 1.314 4.980 22.291 1.00 72.00 102 TYR A CA 1
ATOM 822 C C . TYR A 1 102 ? 0.946 3.881 23.284 1.00 72.00 102 TYR A C 1
ATOM 824 O O . TYR A 1 102 ? 0.387 4.176 24.342 1.00 72.00 102 TYR A O 1
ATOM 832 N N . SER A 1 103 ? 1.248 2.626 22.952 1.00 61.19 103 SER A N 1
ATOM 833 C CA . SER A 1 103 ? 1.219 1.577 23.969 1.00 61.19 103 SER A CA 1
ATOM 834 C C . SER A 1 103 ? 2.274 1.924 25.036 1.00 61.19 103 SER A C 1
ATOM 836 O O . SER A 1 103 ? 3.366 2.342 24.637 1.00 61.19 103 SER A O 1
ATOM 838 N N . PRO A 1 104 ? 1.960 1.821 26.342 1.00 54.72 104 PRO A N 1
ATOM 839 C CA . PRO A 1 104 ? 2.915 2.086 27.420 1.00 54.72 104 PRO A CA 1
ATOM 840 C C . PRO A 1 104 ? 4.169 1.214 27.345 1.00 54.72 104 PRO A C 1
ATOM 842 O O . PRO A 1 104 ? 4.044 0.050 26.894 1.00 54.72 104 PRO A O 1
#